Protein AF-T0RHG5-F1 (afdb_monomer)

pLDDT: mean 86.55, std 15.55, range [42.78, 97.81]

Nearest PDB structures (foldseek):
  8ow1-assembly1_CT  TM=6.810E-01  e=7.430E+00  Saccharomyces cerevisiae
  7edc-assembly1_A-2  TM=3.408E-01  e=8.359E+00  Escherichia coli
  7qiu-assembly1_B  TM=2.889E-01  e=5.870E+00  Bacillus subtilis

Structure (mmCIF, N/CA/C/O backbone):
data_AF-T0RHG5-F1
#
_entry.id   AF-T0RHG5-F1
#
loop_
_atom_site.group_PDB
_atom_site.id
_atom_site.type_symbol
_atom_site.label_atom_id
_atom_site.label_alt_id
_atom_site.label_comp_id
_atom_site.label_asym_id
_atom_site.label_entity_id
_atom_site.label_seq_id
_atom_site.pdbx_PDB_ins_code
_atom_site.Cartn_x
_atom_site.Cartn_y
_atom_site.Cartn_z
_atom_site.occupancy
_atom_site.B_iso_or_equiv
_atom_site.auth_seq_id
_atom_site.auth_comp_id
_atom_site.auth_asym_id
_atom_site.auth_atom_id
_atom_site.pdbx_PDB_model_num
ATOM 1 N N . MET A 1 1 ? -21.795 -52.001 3.259 1.00 45.94 1 MET A N 1
ATOM 2 C CA . MET A 1 1 ? -20.773 -51.209 3.973 1.00 45.94 1 MET A CA 1
ATOM 3 C C . MET A 1 1 ? -19.718 -50.776 2.960 1.00 45.94 1 MET A C 1
ATOM 5 O O . MET A 1 1 ? -18.865 -51.575 2.608 1.00 45.94 1 MET A O 1
ATOM 9 N N . ARG A 1 2 ? -19.856 -49.582 2.368 1.00 45.84 2 ARG A N 1
ATOM 10 C CA . ARG A 1 2 ? -18.887 -49.025 1.407 1.00 45.84 2 ARG A CA 1
ATOM 11 C C . ARG A 1 2 ? -18.225 -47.824 2.074 1.00 45.84 2 ARG A C 1
ATOM 13 O O . ARG A 1 2 ? -18.864 -46.796 2.261 1.00 45.84 2 ARG A O 1
ATOM 20 N N . LEU A 1 3 ? -16.987 -48.028 2.509 1.00 46.84 3 LEU A N 1
ATOM 21 C CA . LEU A 1 3 ? -16.139 -47.031 3.147 1.00 46.84 3 LEU A CA 1
ATOM 22 C C . LEU A 1 3 ? -15.627 -46.080 2.049 1.00 46.84 3 LEU A C 1
ATOM 24 O O . LEU A 1 3 ? -14.847 -46.495 1.195 1.00 46.84 3 LEU A O 1
ATOM 28 N N . LEU A 1 4 ? -16.109 -44.838 2.023 1.00 49.97 4 LEU A N 1
ATOM 29 C CA . LEU A 1 4 ? -15.578 -43.783 1.155 1.00 49.97 4 LEU A CA 1
ATOM 30 C C . LEU A 1 4 ? -14.395 -43.125 1.877 1.00 49.97 4 LEU A C 1
ATOM 32 O O . LEU A 1 4 ? -14.592 -42.348 2.809 1.00 49.97 4 LEU A O 1
ATOM 36 N N . LEU A 1 5 ? -13.168 -43.461 1.464 1.00 53.69 5 LEU A N 1
ATOM 37 C CA . LEU A 1 5 ? -11.975 -42.689 1.814 1.00 53.69 5 LEU A CA 1
ATOM 38 C C . LEU A 1 5 ? -12.061 -41.328 1.112 1.00 53.69 5 LEU A C 1
ATOM 40 O O . LEU A 1 5 ? -11.919 -41.245 -0.107 1.00 53.69 5 LEU A O 1
ATOM 44 N N . VAL A 1 6 ? -12.278 -40.263 1.878 1.00 50.53 6 VAL A N 1
ATOM 45 C CA . VAL A 1 6 ? -12.099 -38.891 1.397 1.00 50.53 6 VAL A CA 1
ATOM 46 C C . VAL A 1 6 ? -10.606 -38.576 1.486 1.00 50.53 6 VAL A C 1
ATOM 48 O O . VAL A 1 6 ? -10.069 -38.398 2.578 1.00 50.53 6 VAL A O 1
ATOM 51 N N . LEU A 1 7 ? -9.917 -38.552 0.340 1.00 47.94 7 LEU A N 1
ATOM 52 C CA . LEU A 1 7 ? -8.577 -37.975 0.234 1.00 47.94 7 LEU A CA 1
ATOM 53 C C . LEU A 1 7 ? -8.686 -36.474 0.531 1.00 47.94 7 LEU A C 1
ATOM 55 O O . LEU A 1 7 ? -9.194 -35.712 -0.289 1.00 47.94 7 LEU A O 1
ATOM 59 N N . ALA A 1 8 ? -8.198 -36.040 1.690 1.00 50.03 8 ALA A N 1
ATOM 60 C CA . ALA A 1 8 ? -7.891 -34.636 1.911 1.00 50.03 8 ALA A CA 1
ATOM 61 C C . ALA A 1 8 ? -6.674 -34.286 1.046 1.00 50.03 8 ALA A C 1
ATOM 63 O O . ALA A 1 8 ? -5.541 -34.651 1.364 1.00 50.03 8 ALA A O 1
ATOM 64 N N . ILE A 1 9 ? -6.914 -33.614 -0.078 1.00 49.25 9 ILE A N 1
ATOM 65 C CA . ILE A 1 9 ? -5.855 -32.971 -0.849 1.00 49.25 9 ILE A CA 1
ATOM 66 C C . ILE A 1 9 ? -5.404 -31.785 0.001 1.00 49.25 9 I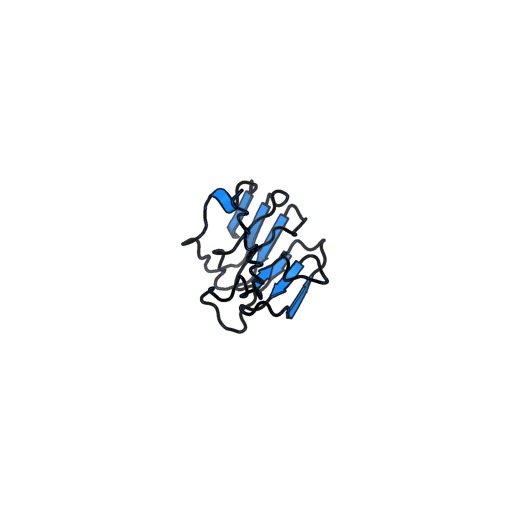LE A C 1
ATOM 68 O O . ILE A 1 9 ? -6.062 -30.750 0.050 1.00 49.25 9 ILE A O 1
ATOM 72 N N . VAL A 1 10 ? -4.311 -31.952 0.742 1.00 52.25 10 VAL A N 1
ATOM 73 C CA . VAL A 1 10 ? -3.620 -30.817 1.351 1.00 52.25 10 VAL A CA 1
ATOM 74 C C . VAL A 1 10 ? -2.875 -30.130 0.215 1.00 52.25 10 VAL A C 1
ATOM 76 O O . VAL A 1 10 ? -1.750 -30.506 -0.116 1.00 52.25 10 VAL A O 1
ATOM 79 N N . GLU A 1 11 ? -3.515 -29.149 -0.419 1.00 43.25 11 GLU A N 1
ATOM 80 C CA . GLU A 1 11 ? -2.830 -28.195 -1.285 1.00 43.25 11 GLU A CA 1
ATOM 81 C C . GLU A 1 11 ? -1.837 -27.421 -0.418 1.00 43.25 11 GLU A C 1
ATOM 83 O O . GLU A 1 11 ? -2.138 -26.400 0.198 1.00 43.25 11 GLU A O 1
ATOM 88 N N . ARG A 1 12 ? -0.610 -27.936 -0.336 1.00 42.78 12 ARG A N 1
ATOM 89 C CA . ARG A 1 12 ? 0.542 -27.132 0.047 1.00 42.78 12 ARG A CA 1
ATOM 90 C C . ARG A 1 12 ? 0.764 -26.130 -1.081 1.00 42.78 12 ARG A C 1
ATOM 92 O O . ARG A 1 12 ? 1.593 -26.361 -1.956 1.00 42.78 12 ARG A O 1
ATOM 99 N N . ALA A 1 13 ? 0.005 -25.037 -1.072 1.00 44.31 13 ALA A N 1
ATOM 100 C CA . ALA A 1 13 ? 0.324 -23.847 -1.837 1.00 44.31 13 ALA A CA 1
ATOM 101 C C . ALA A 1 13 ? 1.667 -23.323 -1.310 1.00 44.31 13 ALA A C 1
ATOM 103 O O . ALA A 1 13 ? 1.730 -22.552 -0.355 1.00 44.31 13 ALA A O 1
ATOM 104 N N . LEU A 1 14 ? 2.769 -23.804 -1.887 1.00 46.50 14 LEU A N 1
ATOM 105 C CA . LEU A 1 14 ? 4.035 -23.090 -1.839 1.00 46.50 14 LEU A CA 1
ATOM 106 C C . LEU A 1 14 ? 3.772 -21.772 -2.566 1.00 46.50 14 LEU A C 1
ATOM 108 O O . LEU A 1 14 ? 3.664 -21.738 -3.790 1.00 46.50 14 LEU A O 1
ATOM 112 N N . GLY A 1 15 ? 3.518 -20.745 -1.755 1.00 54.56 15 GLY A N 1
ATOM 113 C CA . GLY A 1 15 ? 2.922 -19.478 -2.141 1.00 54.56 15 GLY A CA 1
ATOM 114 C C . GLY A 1 15 ? 3.611 -18.845 -3.339 1.00 54.56 15 GLY A C 1
ATOM 115 O O . GLY A 1 15 ? 4.721 -18.326 -3.238 1.00 54.56 15 GLY A O 1
ATOM 116 N N . SER A 1 16 ? 2.915 -18.843 -4.472 1.00 76.69 16 SER A N 1
ATOM 117 C CA . SER A 1 16 ? 3.177 -17.875 -5.526 1.00 76.69 16 SER A CA 1
ATOM 118 C C . SER A 1 16 ? 2.990 -16.484 -4.928 1.00 76.69 16 SER A C 1
ATOM 120 O O . SER A 1 16 ? 1.962 -16.219 -4.300 1.00 76.69 16 SER A O 1
ATOM 122 N N . CYS A 1 17 ? 3.975 -15.607 -5.101 1.00 89.69 17 CYS A N 1
ATOM 123 C CA . CYS A 1 17 ? 3.858 -14.237 -4.631 1.00 89.69 17 CYS A CA 1
ATOM 124 C C . CYS A 1 17 ? 2.585 -13.584 -5.190 1.00 89.69 17 CYS A C 1
ATOM 126 O O . CYS A 1 17 ? 2.372 -13.592 -6.403 1.00 89.69 17 CYS A O 1
ATOM 128 N N . ALA A 1 18 ? 1.772 -12.984 -4.315 1.00 92.56 18 ALA A N 1
ATOM 129 C CA . ALA A 1 18 ? 0.496 -12.353 -4.674 1.00 92.56 18 ALA A CA 1
ATOM 130 C C . ALA A 1 18 ? 0.636 -11.177 -5.661 1.00 92.56 18 ALA A C 1
ATOM 132 O O . ALA A 1 18 ? -0.359 -10.708 -6.216 1.00 92.56 18 ALA A O 1
ATOM 133 N N . TYR A 1 19 ? 1.871 -10.716 -5.858 1.00 93.31 19 TYR A N 1
ATOM 134 C CA . TYR A 1 19 ? 2.246 -9.550 -6.646 1.00 93.31 19 TYR A CA 1
ATOM 135 C C . TYR A 1 19 ? 3.058 -9.894 -7.902 1.00 93.31 19 TYR A C 1
ATOM 137 O O . TYR A 1 19 ? 3.480 -8.984 -8.612 1.00 93.31 19 TYR A O 1
ATOM 145 N N . ALA A 1 20 ? 3.293 -11.181 -8.182 1.00 93.44 20 ALA A N 1
ATOM 146 C CA . ALA A 1 20 ? 4.118 -11.611 -9.314 1.00 93.44 20 ALA A CA 1
ATOM 147 C C . ALA A 1 20 ? 3.464 -11.360 -10.683 1.00 93.44 20 ALA A C 1
ATOM 149 O O . ALA A 1 20 ? 4.162 -11.310 -11.691 1.00 93.44 20 ALA A O 1
ATOM 150 N N . ASP A 1 21 ? 2.138 -11.217 -10.722 1.00 91.81 21 ASP A N 1
ATOM 151 C CA . ASP A 1 21 ? 1.353 -10.924 -11.923 1.00 91.81 21 ASP A CA 1
ATOM 152 C C . ASP A 1 21 ? 1.174 -9.419 -12.178 1.00 91.81 21 ASP A C 1
ATOM 154 O O . ASP A 1 21 ? 0.619 -9.022 -13.205 1.00 91.81 21 ASP A O 1
ATOM 158 N N . LEU A 1 22 ? 1.660 -8.563 -11.274 1.00 88.88 22 LEU A N 1
ATOM 159 C CA . LEU A 1 22 ? 1.719 -7.132 -11.530 1.00 88.88 22 LEU A CA 1
ATOM 160 C C . LEU A 1 22 ? 2.754 -6.867 -12.627 1.00 88.88 22 LEU A C 1
ATOM 162 O O . LEU A 1 22 ? 3.910 -7.269 -12.516 1.00 88.88 22 LEU A O 1
ATOM 166 N N . SER A 1 23 ? 2.348 -6.153 -13.679 1.00 90.12 23 SER A N 1
ATOM 167 C CA . SER A 1 23 ? 3.227 -5.742 -14.785 1.00 90.12 23 SER A CA 1
ATOM 168 C C . SER A 1 23 ? 4.167 -4.601 -14.363 1.00 90.12 23 SER A C 1
ATOM 170 O O . SER A 1 23 ? 4.130 -3.505 -14.915 1.00 90.12 23 SER A O 1
ATOM 172 N N . LEU A 1 24 ? 4.986 -4.854 -13.341 1.00 90.88 24 LEU A N 1
ATOM 173 C CA . LEU A 1 24 ? 5.935 -3.923 -12.737 1.00 90.88 24 LEU A CA 1
ATOM 174 C C . LEU A 1 24 ? 7.376 -4.380 -12.988 1.00 90.88 24 LEU A C 1
ATOM 176 O O . LEU A 1 24 ? 7.648 -5.558 -13.223 1.00 90.88 24 LEU A O 1
ATOM 180 N N . ALA A 1 25 ? 8.329 -3.451 -12.894 1.00 94.69 25 ALA A N 1
ATOM 181 C CA . ALA A 1 25 ? 9.747 -3.795 -12.926 1.00 94.69 25 ALA A CA 1
ATOM 182 C C . ALA A 1 25 ? 10.116 -4.729 -11.757 1.00 94.69 25 ALA A C 1
ATOM 184 O O . ALA A 1 25 ? 9.562 -4.622 -10.665 1.00 94.69 25 ALA A O 1
ATOM 185 N N . ALA A 1 26 ? 11.107 -5.607 -11.935 1.00 93.94 26 ALA A N 1
ATOM 186 C CA . ALA A 1 26 ? 11.520 -6.557 -10.891 1.00 93.94 26 ALA A CA 1
ATOM 187 C C . ALA A 1 26 ? 11.983 -5.879 -9.582 1.00 93.94 26 ALA A C 1
ATOM 189 O O . ALA A 1 26 ? 11.909 -6.469 -8.503 1.00 93.94 26 ALA A O 1
ATOM 190 N N . ASN A 1 27 ? 12.457 -4.635 -9.674 1.00 94.44 27 ASN A N 1
ATOM 191 C CA . ASN A 1 27 ? 12.855 -3.787 -8.555 1.00 94.44 27 ASN A CA 1
ATOM 192 C C . ASN 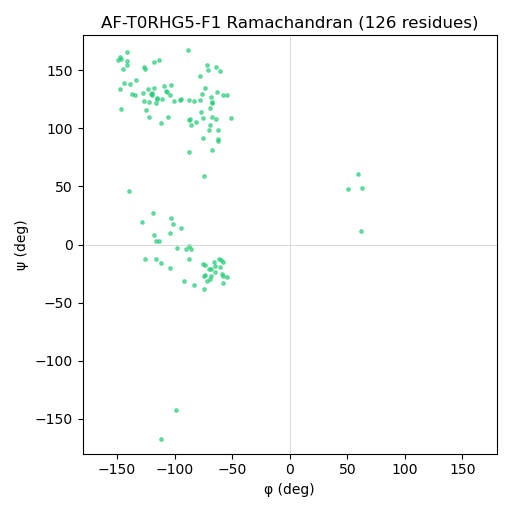A 1 27 ? 11.796 -2.734 -8.187 1.00 94.44 27 ASN A C 1
ATOM 194 O O . ASN A 1 27 ? 12.142 -1.769 -7.511 1.00 94.44 27 ASN A O 1
AT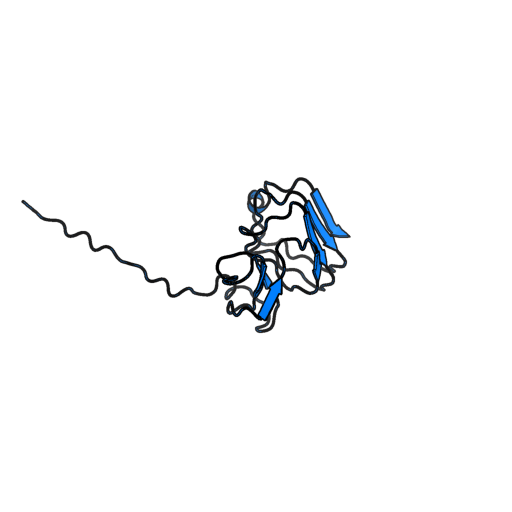OM 198 N N . ALA A 1 28 ? 10.547 -2.888 -8.623 1.00 95.44 28 ALA A N 1
ATOM 199 C CA . ALA A 1 28 ? 9.453 -2.028 -8.193 1.00 95.44 28 ALA A CA 1
ATOM 200 C C . ALA A 1 28 ? 9.193 -2.180 -6.687 1.00 95.44 28 ALA A C 1
ATOM 202 O O . ALA A 1 28 ? 9.518 -3.210 -6.083 1.00 95.44 28 ALA A O 1
ATOM 203 N N . SER A 1 29 ? 8.666 -1.138 -6.061 1.00 96.56 29 SER A N 1
ATOM 204 C CA . SER A 1 29 ? 8.317 -1.092 -4.641 1.00 96.56 29 SER A CA 1
ATOM 205 C C . SER A 1 29 ? 6.811 -1.217 -4.438 1.00 96.56 29 SER A C 1
ATOM 207 O O . SER A 1 29 ? 6.026 -0.464 -5.008 1.00 96.56 29 SER A O 1
ATOM 209 N N . ILE A 1 30 ? 6.395 -2.143 -3.578 1.00 97.50 30 ILE A N 1
ATOM 210 C CA . ILE A 1 30 ? 4.987 -2.376 -3.252 1.00 97.50 30 ILE A CA 1
ATOM 211 C C . ILE A 1 30 ? 4.805 -2.207 -1.747 1.00 97.50 30 ILE A C 1
ATOM 213 O O . ILE A 1 30 ? 5.474 -2.887 -0.967 1.00 97.50 30 ILE A O 1
ATOM 217 N N . LEU A 1 31 ? 3.921 -1.295 -1.343 1.00 97.81 31 LEU A N 1
ATOM 218 C CA . LEU A 1 31 ? 3.563 -1.094 0.060 1.00 97.81 31 LEU A CA 1
ATOM 219 C C . LEU A 1 31 ? 2.501 -2.119 0.460 1.00 97.81 31 LEU A C 1
ATOM 221 O O . LEU A 1 31 ? 1.445 -2.182 -0.176 1.00 97.81 31 LEU A O 1
ATOM 225 N N . VAL A 1 32 ? 2.775 -2.905 1.502 1.00 97.44 32 VAL A N 1
ATOM 226 C CA . VAL A 1 32 ? 1.882 -3.978 1.964 1.00 97.44 32 VAL A CA 1
ATOM 227 C C . VAL A 1 32 ? 1.856 -4.070 3.492 1.00 97.44 32 VAL A C 1
ATOM 229 O O . VAL A 1 32 ? 2.779 -3.627 4.176 1.00 97.44 32 VAL A O 1
ATOM 232 N N . ALA A 1 33 ? 0.788 -4.659 4.019 1.00 97.00 33 ALA A N 1
ATOM 233 C CA . ALA A 1 33 ? 0.602 -5.012 5.425 1.00 97.00 33 ALA A CA 1
ATOM 234 C C . ALA A 1 33 ? -0.070 -6.396 5.517 1.00 97.00 33 ALA A C 1
ATOM 236 O O . ALA A 1 33 ? -1.069 -6.580 6.212 1.00 97.00 33 ALA A O 1
ATOM 237 N N . ASP A 1 34 ? 0.430 -7.354 4.733 1.00 95.19 34 ASP A N 1
ATOM 238 C CA . ASP A 1 34 ? -0.090 -8.720 4.638 1.00 95.19 34 ASP A CA 1
ATOM 239 C C . ASP A 1 34 ? 0.892 -9.753 5.217 1.00 95.19 34 ASP A C 1
ATOM 241 O O . ASP A 1 34 ? 1.873 -9.408 5.877 1.00 95.19 34 ASP A O 1
ATOM 245 N N . ALA A 1 35 ? 0.645 -11.042 4.960 1.00 93.94 35 ALA A N 1
ATOM 246 C CA . ALA A 1 35 ? 1.480 -12.145 5.442 1.00 93.94 35 ALA A CA 1
ATOM 247 C C . ALA A 1 35 ? 2.948 -12.099 4.965 1.00 93.94 35 ALA A C 1
ATOM 249 O O . ALA A 1 35 ? 3.784 -12.819 5.511 1.00 93.94 35 ALA A O 1
ATOM 250 N N . SER A 1 36 ? 3.282 -11.263 3.975 1.00 94.31 36 SER A N 1
ATOM 251 C CA . SER A 1 36 ? 4.665 -11.010 3.558 1.00 94.31 36 SER A CA 1
ATOM 252 C C . SER A 1 36 ? 5.449 -10.244 4.630 1.00 94.31 36 SER A C 1
ATOM 254 O O . SER A 1 36 ? 6.669 -10.388 4.715 1.00 94.31 36 SER A O 1
ATOM 256 N N . CYS A 1 37 ? 4.775 -9.454 5.472 1.00 94.00 37 CYS A N 1
ATOM 257 C CA . CYS A 1 37 ? 5.398 -8.691 6.549 1.00 94.00 37 CYS A CA 1
ATOM 258 C C . CYS A 1 37 ? 5.510 -9.537 7.828 1.00 94.00 37 CYS A C 1
ATOM 260 O O . CYS A 1 37 ? 4.716 -9.428 8.756 1.00 94.00 37 CYS A O 1
ATOM 262 N N . THR A 1 38 ? 6.512 -10.417 7.887 1.00 88.94 38 THR A N 1
ATOM 263 C CA . THR A 1 38 ? 6.632 -11.407 8.975 1.00 88.94 38 THR A CA 1
ATOM 264 C C . THR A 1 38 ? 7.089 -10.829 10.316 1.00 88.94 38 THR A C 1
ATOM 266 O O . THR A 1 38 ? 6.823 -11.418 11.359 1.00 88.94 38 THR A O 1
ATOM 269 N N . THR A 1 39 ? 7.831 -9.721 10.303 1.00 86.44 39 THR A N 1
ATOM 270 C CA . THR A 1 39 ? 8.480 -9.146 11.499 1.00 86.44 39 THR A CA 1
ATOM 271 C C . THR A 1 39 ? 7.964 -7.764 11.872 1.00 86.44 39 THR A C 1
ATOM 273 O O . THR A 1 39 ? 8.268 -7.274 12.957 1.00 86.44 39 THR A O 1
ATOM 276 N N . VAL A 1 40 ? 7.214 -7.123 10.979 1.00 91.44 40 VAL A N 1
ATOM 277 C CA . VAL A 1 40 ? 6.732 -5.747 11.120 1.00 91.44 40 VAL A CA 1
ATOM 278 C C . VAL A 1 40 ? 5.305 -5.640 10.592 1.00 91.44 40 VAL A C 1
ATOM 280 O O . VAL A 1 40 ? 4.920 -6.432 9.740 1.00 91.44 40 VAL A O 1
ATOM 283 N N . PRO A 1 41 ? 4.510 -4.677 11.076 1.00 91.88 41 PRO A N 1
ATOM 284 C CA . PRO A 1 41 ? 3.109 -4.530 10.681 1.00 91.88 41 PRO A CA 1
ATOM 285 C C . PRO A 1 41 ? 2.937 -4.068 9.228 1.00 91.88 41 PRO A C 1
ATOM 287 O O . PRO A 1 41 ? 1.942 -4.400 8.595 1.00 91.88 41 PRO A O 1
ATOM 290 N N . VAL A 1 42 ? 3.895 -3.301 8.703 1.00 97.38 42 VAL A N 1
ATOM 291 C CA . VAL A 1 42 ? 3.873 -2.750 7.344 1.00 97.38 42 VAL A CA 1
ATOM 292 C C . VAL A 1 42 ? 5.271 -2.881 6.756 1.00 97.38 42 VAL A C 1
ATOM 294 O O . VAL A 1 42 ? 6.267 -2.632 7.440 1.00 97.38 42 VAL A O 1
ATOM 297 N N . CYS A 1 43 ? 5.370 -3.272 5.493 1.00 97.50 43 CYS A N 1
ATOM 298 C CA . CYS A 1 43 ? 6.648 -3.493 4.837 1.00 97.50 43 CYS A CA 1
ATOM 299 C C . CYS A 1 43 ? 6.610 -3.127 3.352 1.00 97.50 43 CYS A C 1
ATOM 301 O O . CYS A 1 43 ? 5.555 -3.036 2.722 1.00 97.50 43 CYS A O 1
ATOM 303 N N . GLY A 1 44 ? 7.799 -2.893 2.799 1.00 97.44 44 GLY A N 1
ATOM 304 C CA . GLY A 1 44 ? 8.002 -2.758 1.364 1.00 97.44 44 GLY A CA 1
ATOM 305 C C . GLY A 1 44 ? 8.419 -4.099 0.780 1.00 97.44 44 GLY A C 1
ATOM 306 O O . GLY A 1 44 ? 9.417 -4.679 1.219 1.00 97.44 44 GLY A O 1
ATOM 307 N N . VAL A 1 45 ? 7.694 -4.580 -0.229 1.00 97.31 45 VAL A N 1
ATOM 308 C CA . VAL A 1 45 ? 8.029 -5.811 -0.958 1.00 97.31 45 VAL A CA 1
ATOM 309 C C . VAL A 1 45 ? 8.307 -5.541 -2.431 1.00 97.31 45 VAL A C 1
ATOM 311 O O . VAL A 1 45 ? 7.883 -4.538 -3.004 1.00 97.31 45 VAL A O 1
ATOM 314 N N . ARG A 1 46 ? 9.060 -6.447 -3.051 1.00 96.81 46 ARG A N 1
ATOM 315 C CA . ARG A 1 46 ? 9.228 -6.519 -4.509 1.00 96.81 46 ARG A CA 1
ATOM 316 C C . ARG A 1 46 ? 8.130 -7.396 -5.133 1.00 96.81 46 ARG A C 1
ATOM 318 O O . ARG A 1 46 ? 7.504 -8.164 -4.403 1.00 96.81 46 ARG A O 1
ATOM 325 N N . PRO A 1 47 ? 7.944 -7.399 -6.468 1.00 95.69 47 PRO A N 1
ATOM 326 C CA . PRO A 1 47 ? 6.997 -8.304 -7.138 1.00 95.69 47 PRO A CA 1
ATOM 327 C C . PRO A 1 47 ? 7.241 -9.805 -6.903 1.00 95.69 47 PRO A C 1
ATOM 329 O O . PRO A 1 47 ? 6.366 -10.620 -7.160 1.00 95.69 47 PRO A O 1
ATOM 332 N N . ASN A 1 48 ? 8.412 -10.194 -6.389 1.00 94.25 48 ASN A N 1
ATOM 333 C CA . ASN A 1 48 ? 8.702 -11.562 -5.941 1.00 94.25 48 ASN A CA 1
ATOM 334 C C . ASN A 1 48 ? 8.459 -11.785 -4.431 1.00 94.25 48 ASN A C 1
ATOM 336 O O . ASN A 1 48 ? 8.933 -12.775 -3.880 1.00 94.25 48 ASN A O 1
ATOM 340 N N . CYS A 1 49 ? 7.766 -10.861 -3.759 1.00 93.62 49 CYS A N 1
ATOM 341 C CA . CYS A 1 49 ? 7.439 -10.861 -2.329 1.00 93.62 49 CYS A CA 1
ATOM 342 C C . CYS A 1 49 ? 8.656 -10.818 -1.397 1.00 93.62 49 CYS A C 1
ATOM 344 O O . CYS A 1 49 ? 8.526 -10.986 -0.185 1.00 93.62 49 CYS A O 1
ATOM 346 N N . LYS A 1 50 ? 9.853 -10.541 -1.928 1.00 95.06 50 LYS A N 1
ATOM 347 C CA . LYS A 1 50 ? 11.012 -10.270 -1.086 1.00 95.06 50 LYS A CA 1
ATOM 348 C C . LYS A 1 50 ? 10.811 -8.929 -0.387 1.00 95.06 50 LYS A C 1
ATOM 350 O O . LYS A 1 50 ? 10.753 -7.889 -1.048 1.00 95.06 50 LYS A O 1
ATOM 355 N N . VAL A 1 51 ? 10.754 -8.969 0.940 1.00 95.88 51 VAL A N 1
ATOM 356 C CA . VAL A 1 51 ? 10.784 -7.777 1.791 1.00 95.88 51 VAL A CA 1
ATOM 357 C C . VAL A 1 51 ? 12.126 -7.069 1.606 1.00 95.88 51 VAL A C 1
ATOM 359 O O . VAL A 1 51 ? 13.183 -7.703 1.643 1.00 95.88 51 VAL A O 1
ATOM 362 N N . TYR A 1 52 ? 12.086 -5.759 1.374 1.00 95.50 52 TYR A N 1
ATOM 363 C CA . TYR A 1 52 ? 13.279 -4.915 1.275 1.00 95.50 52 TYR A CA 1
ATOM 364 C C . TYR A 1 52 ? 13.247 -3.716 2.232 1.00 95.50 52 TYR A C 1
ATOM 366 O O . TYR A 1 52 ? 14.282 -3.078 2.400 1.00 95.50 52 TYR A O 1
ATOM 374 N N . ASP A 1 53 ? 12.092 -3.418 2.836 1.00 96.12 53 ASP A N 1
ATOM 375 C CA . ASP A 1 53 ? 11.919 -2.315 3.785 1.00 96.12 53 ASP A CA 1
ATOM 376 C C . ASP A 1 53 ? 10.874 -2.661 4.853 1.00 96.12 53 ASP A C 1
ATOM 378 O O . ASP A 1 53 ? 10.079 -3.589 4.682 1.00 96.12 53 ASP A O 1
ATOM 382 N N . SER A 1 54 ? 10.880 -1.946 5.972 1.00 95.81 54 SER A N 1
ATOM 383 C CA . SER A 1 54 ? 10.057 -2.232 7.148 1.00 95.81 54 SER A CA 1
ATOM 384 C C . SER A 1 54 ? 9.672 -0.949 7.868 1.00 95.81 54 SER A C 1
ATOM 386 O O . SER A 1 54 ? 10.520 -0.100 8.125 1.00 95.81 54 SER A O 1
ATOM 388 N N . PHE A 1 55 ? 8.398 -0.828 8.234 1.00 95.94 55 PHE A N 1
ATOM 389 C CA . PHE A 1 55 ? 7.848 0.408 8.780 1.00 95.94 55 PHE A CA 1
ATOM 390 C C . PHE A 1 55 ? 7.147 0.176 10.116 1.00 95.94 55 PHE A C 1
ATOM 392 O O . PHE A 1 55 ? 6.639 -0.911 10.407 1.00 95.94 55 PHE A O 1
ATOM 399 N N . SER A 1 56 ? 7.131 1.224 10.937 1.00 93.25 56 SER A N 1
ATOM 400 C CA . SER A 1 56 ? 6.422 1.223 12.215 1.00 93.25 56 SER A CA 1
ATOM 401 C C . SER A 1 56 ? 4.903 1.249 12.003 1.00 93.25 56 SER A C 1
ATOM 403 O O . SER A 1 56 ? 4.412 1.807 11.022 1.00 93.25 56 SER A O 1
ATOM 405 N N . SER A 1 57 ? 4.140 0.668 12.933 1.00 89.19 57 SER A N 1
ATOM 406 C CA . SER A 1 57 ? 2.669 0.602 12.861 1.00 89.19 57 SER A CA 1
ATOM 407 C C . SER A 1 57 ? 1.986 1.963 12.937 1.00 89.19 57 SER A C 1
ATOM 409 O O . SER A 1 57 ? 0.843 2.081 12.504 1.00 89.19 57 SER A O 1
ATOM 411 N N . ASP A 1 58 ? 2.635 2.968 13.518 1.00 92.50 58 ASP A N 1
ATOM 412 C CA . ASP A 1 58 ? 2.104 4.322 13.700 1.00 92.50 58 ASP A CA 1
ATOM 413 C C . ASP A 1 58 ? 2.327 5.234 12.482 1.00 92.50 58 ASP A C 1
ATOM 415 O O . ASP A 1 58 ? 1.837 6.364 12.445 1.00 92.50 58 ASP A O 1
ATOM 419 N N . TRP A 1 59 ? 3.023 4.750 11.450 1.00 96.12 59 TRP A N 1
ATOM 420 C CA . TRP A 1 59 ? 3.277 5.530 10.246 1.00 96.12 59 TRP A CA 1
ATOM 421 C C . TRP A 1 59 ? 2.042 5.620 9.351 1.00 96.12 59 TRP A C 1
ATOM 423 O O . TRP A 1 59 ? 1.434 4.621 8.952 1.00 96.12 59 TRP A O 1
ATOM 433 N N . SER A 1 60 ? 1.721 6.855 8.969 1.00 96.56 60 SER A N 1
ATOM 434 C CA . SER A 1 60 ? 0.598 7.203 8.093 1.00 96.56 60 SER A CA 1
ATOM 435 C C . SER A 1 60 ? 1.004 7.823 6.765 1.00 96.56 60 SER A C 1
ATOM 437 O O . SER A 1 60 ? 0.138 8.186 5.974 1.00 96.56 60 SER A O 1
ATOM 439 N N . SER A 1 61 ? 2.305 7.929 6.490 1.00 96.88 61 SER A N 1
ATOM 440 C CA . SER A 1 61 ? 2.821 8.526 5.262 1.00 96.88 61 SER A CA 1
ATOM 441 C C . SER A 1 61 ? 3.962 7.702 4.685 1.00 96.88 61 SER A C 1
ATOM 443 O O . SER A 1 61 ? 4.918 7.375 5.387 1.00 96.88 61 SER A O 1
ATOM 445 N N . TYR A 1 62 ? 3.850 7.387 3.399 1.00 96.56 62 TYR A N 1
ATOM 446 C CA . TYR A 1 62 ? 4.788 6.558 2.655 1.00 96.56 62 TYR A CA 1
ATOM 447 C C . TYR A 1 62 ? 5.113 7.229 1.327 1.00 96.56 62 TYR A C 1
ATOM 449 O O . TYR A 1 62 ? 4.247 7.819 0.681 1.00 96.56 62 TYR A O 1
ATOM 457 N N . VAL A 1 63 ? 6.369 7.141 0.899 1.00 95.50 63 VAL A N 1
ATOM 458 C CA . VAL A 1 63 ? 6.828 7.793 -0.330 1.00 95.50 63 VAL A CA 1
ATOM 459 C C . VAL A 1 63 ? 7.485 6.799 -1.270 1.00 95.50 63 VAL A C 1
ATOM 461 O O . VAL A 1 63 ? 8.120 5.850 -0.820 1.00 95.50 63 VAL A O 1
ATOM 464 N N . ARG A 1 64 ? 7.398 7.075 -2.575 1.00 93.25 64 ARG A N 1
ATOM 465 C CA . ARG A 1 64 ? 8.135 6.358 -3.630 1.00 93.25 64 ARG A CA 1
ATOM 466 C C . ARG A 1 64 ? 7.786 4.865 -3.750 1.00 93.25 64 ARG A C 1
ATOM 468 O O . ARG A 1 64 ? 8.670 4.007 -3.824 1.00 93.25 64 ARG A O 1
ATOM 475 N N . PHE A 1 65 ? 6.486 4.575 -3.785 1.00 95.44 65 PHE A N 1
ATOM 476 C CA . PHE A 1 65 ? 5.945 3.242 -4.056 1.00 95.44 65 PHE A CA 1
ATOM 477 C C . PHE A 1 65 ? 5.321 3.164 -5.450 1.00 95.44 65 PHE A C 1
ATOM 479 O O . PHE A 1 65 ? 4.512 4.016 -5.811 1.00 95.44 65 PHE A O 1
ATOM 486 N N . ASP A 1 66 ? 5.669 2.118 -6.200 1.00 95.19 66 ASP A N 1
ATOM 487 C CA . ASP A 1 66 ? 5.079 1.789 -7.504 1.00 95.19 66 ASP A CA 1
ATOM 488 C C . ASP A 1 66 ? 3.650 1.264 -7.396 1.00 95.19 66 ASP A C 1
ATOM 490 O O . ASP A 1 66 ? 2.829 1.456 -8.299 1.00 95.19 66 ASP A O 1
ATOM 494 N N . ALA A 1 67 ? 3.349 0.576 -6.296 1.00 95.06 67 ALA A N 1
ATOM 495 C CA . ALA A 1 67 ? 2.049 -0.024 -6.076 1.00 95.06 67 ALA A CA 1
ATOM 496 C C . ALA A 1 67 ? 1.664 -0.079 -4.598 1.00 95.06 67 ALA A C 1
ATOM 498 O O . ALA A 1 67 ? 2.513 -0.089 -3.704 1.00 95.06 67 ALA A O 1
ATOM 499 N N . ILE A 1 68 ? 0.358 -0.187 -4.366 1.00 95.38 68 ILE A N 1
ATOM 500 C CA . ILE A 1 68 ? -0.207 -0.557 -3.069 1.00 95.38 68 ILE A CA 1
ATOM 501 C C . ILE A 1 68 ? -0.824 -1.945 -3.212 1.00 95.38 68 ILE A C 1
ATOM 503 O O . ILE A 1 68 ? -1.640 -2.184 -4.106 1.00 95.38 68 ILE A O 1
ATOM 507 N N . GLY A 1 69 ? -0.403 -2.861 -2.345 1.00 95.12 69 GLY A N 1
ATOM 508 C CA . GLY A 1 69 ? -0.941 -4.211 -2.278 1.00 95.12 69 GLY A CA 1
ATOM 509 C C . GLY A 1 69 ? -1.976 -4.370 -1.171 1.00 95.12 69 GLY A C 1
ATOM 510 O O . GLY A 1 69 ? -2.789 -3.486 -0.898 1.00 95.12 69 GLY A O 1
ATOM 511 N N . ASP A 1 70 ? -1.954 -5.529 -0.530 1.00 95.31 70 ASP A N 1
ATOM 512 C CA . ASP A 1 70 ? -2.882 -5.856 0.539 1.00 95.31 70 ASP A CA 1
ATOM 513 C C . ASP A 1 70 ? -2.460 -5.155 1.842 1.00 95.31 70 ASP A C 1
ATOM 515 O O . ASP A 1 70 ? -1.397 -5.431 2.399 1.00 95.31 70 ASP A O 1
ATOM 519 N N . LEU A 1 71 ? -3.286 -4.214 2.309 1.00 95.94 71 LEU A N 1
ATOM 520 C CA . LEU A 1 71 ? -3.097 -3.480 3.559 1.00 95.94 71 LEU A CA 1
ATOM 521 C C . LEU A 1 71 ? -4.017 -3.986 4.679 1.00 95.94 71 LEU A C 1
ATOM 523 O O . LEU A 1 71 ? -4.284 -3.250 5.622 1.00 95.94 71 LEU A O 1
ATOM 527 N N . SER A 1 72 ? -4.516 -5.222 4.617 1.00 94.06 72 SER A N 1
ATOM 528 C CA . SER A 1 72 ? -5.469 -5.738 5.614 1.00 94.06 72 SER A CA 1
ATOM 529 C C . SER A 1 72 ? -4.947 -5.699 7.061 1.00 94.06 72 SER A C 1
ATOM 531 O O . SER A 1 72 ? -5.748 -5.608 7.988 1.00 94.06 72 SER A O 1
ATOM 533 N N . GLY A 1 73 ? -3.626 -5.752 7.274 1.00 94.69 73 GLY A N 1
ATOM 534 C CA . GLY A 1 73 ? -2.987 -5.598 8.587 1.00 94.69 73 GLY A CA 1
ATOM 535 C C . GLY A 1 73 ? -2.672 -4.152 8.992 1.00 94.69 73 GLY A C 1
ATOM 536 O O . GLY A 1 73 ? -2.159 -3.924 10.086 1.00 94.69 73 GLY A O 1
ATOM 537 N N . TYR A 1 74 ? -2.959 -3.168 8.138 1.00 96.00 74 TYR A N 1
ATOM 538 C CA . TYR A 1 74 ? -2.723 -1.756 8.421 1.00 96.00 74 TYR A CA 1
ATOM 539 C C . TYR A 1 74 ? -3.744 -1.220 9.435 1.00 96.00 74 TYR A C 1
ATOM 541 O O . TYR A 1 74 ? -4.941 -1.479 9.338 1.00 96.00 74 TYR A O 1
ATOM 549 N N . THR A 1 75 ? -3.286 -0.467 10.435 1.00 95.56 75 THR A N 1
ATOM 550 C CA . THR A 1 75 ? -4.129 -0.112 11.592 1.00 95.56 75 THR A CA 1
ATOM 551 C C . THR A 1 75 ? -4.497 1.361 11.677 1.00 95.56 75 THR A C 1
ATOM 553 O O . THR A 1 75 ? -5.428 1.700 12.406 1.00 95.56 75 THR A O 1
ATOM 556 N N . GLN A 1 76 ? -3.809 2.242 10.947 1.00 96.69 76 GLN A N 1
ATOM 557 C CA . GLN A 1 76 ? -4.087 3.673 11.030 1.00 96.69 76 GLN A CA 1
ATOM 558 C C . GLN A 1 76 ? -5.342 4.042 10.229 1.00 96.69 76 GLN A C 1
ATOM 560 O O . GLN A 1 76 ? -5.564 3.500 9.143 1.00 96.69 76 GLN A O 1
ATOM 565 N N . PRO A 1 77 ? -6.132 5.018 10.708 1.00 97.19 77 PRO A N 1
ATOM 566 C C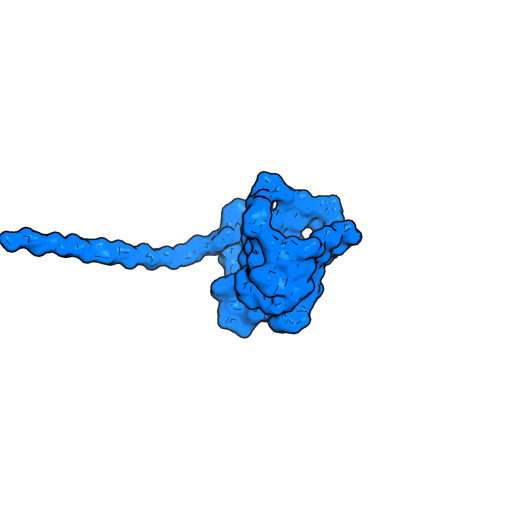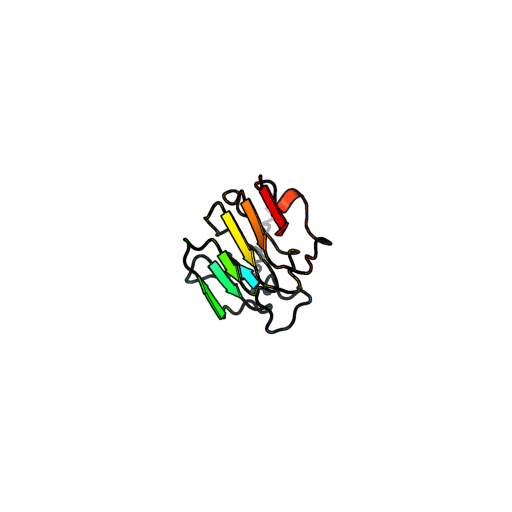A . PRO A 1 77 ? -7.321 5.469 9.991 1.00 97.19 77 PRO A CA 1
ATOM 567 C C . PRO A 1 77 ? -7.004 6.307 8.7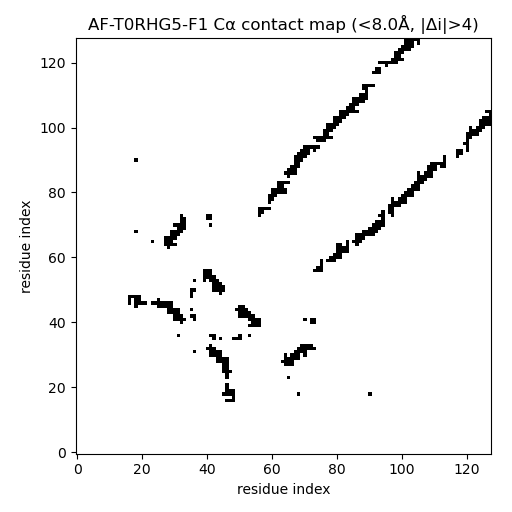49 1.00 97.19 77 PRO A C 1
ATOM 569 O O . PRO A 1 77 ? -7.855 6.479 7.878 1.00 97.19 77 PRO A O 1
ATOM 572 N N . ASN A 1 78 ? -5.774 6.821 8.662 1.00 97.31 78 ASN A N 1
ATOM 573 C CA . ASN A 1 78 ? -5.319 7.691 7.590 1.00 97.31 78 ASN A CA 1
ATOM 574 C C . ASN A 1 78 ? -4.095 7.084 6.911 1.00 97.31 78 ASN A C 1
ATOM 576 O O . ASN A 1 78 ? -3.139 6.717 7.593 1.00 97.31 78 ASN A O 1
ATOM 580 N N . LEU A 1 79 ? -4.094 7.081 5.581 1.00 97.31 79 LEU A N 1
ATOM 581 C CA . LEU A 1 79 ? -2.944 6.716 4.765 1.00 97.31 79 LEU A CA 1
ATOM 582 C C . LEU A 1 79 ? -2.645 7.817 3.751 1.00 97.31 79 LEU A C 1
ATOM 584 O O . LEU A 1 79 ? -3.522 8.248 3.006 1.00 97.31 79 LEU A O 1
ATOM 588 N N . THR A 1 80 ? -1.386 8.234 3.695 1.00 97.44 80 THR A N 1
ATOM 589 C CA . THR A 1 80 ? -0.836 9.100 2.656 1.00 97.44 80 THR A CA 1
ATOM 590 C C . THR A 1 80 ? 0.217 8.331 1.874 1.00 97.44 80 THR A C 1
ATOM 592 O O . THR A 1 80 ? 1.171 7.816 2.456 1.00 97.44 80 THR A O 1
ATOM 595 N N . VAL A 1 81 ? 0.065 8.266 0.555 1.00 96.12 81 VAL A N 1
ATOM 596 C CA . VAL A 1 81 ? 1.094 7.747 -0.353 1.00 96.12 81 VAL A CA 1
ATOM 597 C C . VAL A 1 81 ? 1.484 8.854 -1.313 1.00 96.12 81 VAL A C 1
ATOM 599 O O . VAL A 1 81 ? 0.613 9.494 -1.903 1.00 96.12 81 VAL A O 1
ATOM 602 N N . ALA A 1 82 ? 2.787 9.112 -1.436 1.00 93.56 82 ALA A N 1
ATOM 603 C CA . ALA A 1 82 ? 3.251 10.290 -2.149 1.00 93.56 82 ALA A CA 1
ATOM 604 C C . ALA A 1 82 ? 4.509 10.113 -3.007 1.00 93.56 82 ALA A C 1
ATOM 606 O O . ALA A 1 82 ? 5.292 9.173 -2.848 1.00 93.56 82 ALA A O 1
ATOM 607 N N . ASN A 1 83 ? 4.735 11.111 -3.866 1.00 88.06 83 ASN A N 1
ATOM 608 C CA . ASN A 1 83 ? 5.961 11.323 -4.637 1.00 88.06 83 ASN A CA 1
ATOM 609 C C . ASN A 1 83 ? 6.306 10.154 -5.567 1.00 88.06 83 ASN A C 1
ATOM 611 O O . ASN A 1 83 ? 7.375 9.546 -5.441 1.00 88.06 83 ASN A O 1
ATOM 615 N N . TRP A 1 84 ? 5.411 9.849 -6.507 1.00 88.56 84 TRP A N 1
ATOM 616 C CA . TRP A 1 84 ? 5.663 8.835 -7.529 1.00 88.56 84 TRP A CA 1
ATOM 617 C C . TRP A 1 84 ? 5.028 9.188 -8.875 1.00 88.56 84 TRP A C 1
ATOM 619 O O . TRP A 1 84 ? 4.007 9.863 -8.939 1.00 88.56 84 TRP A O 1
ATOM 629 N N . SER A 1 85 ? 5.623 8.738 -9.979 1.00 87.50 85 SER A N 1
ATOM 630 C CA . SER A 1 85 ? 5.120 9.067 -11.319 1.00 87.50 85 SER A CA 1
ATOM 631 C C . SER A 1 85 ? 3.852 8.289 -11.678 1.00 87.50 85 SER A C 1
ATOM 633 O O . SER A 1 85 ? 2.954 8.834 -12.318 1.00 87.50 85 SER A O 1
ATOM 635 N N . THR A 1 86 ? 3.752 7.013 -11.300 1.00 90.19 86 THR A N 1
ATOM 636 C CA . THR A 1 86 ? 2.590 6.167 -11.613 1.00 90.19 86 THR A CA 1
ATOM 637 C C . THR A 1 86 ? 2.308 5.173 -10.501 1.00 90.19 86 THR A C 1
ATOM 639 O O . THR A 1 86 ? 3.120 4.287 -10.266 1.00 90.19 86 THR A O 1
ATOM 642 N N . LEU A 1 87 ? 1.147 5.286 -9.855 1.00 92.94 87 LEU A N 1
ATOM 643 C CA . LEU A 1 87 ? 0.744 4.394 -8.769 1.00 92.94 87 LEU A CA 1
ATOM 644 C C . LEU A 1 87 ? -0.247 3.324 -9.251 1.00 92.94 87 LEU A C 1
ATOM 646 O O . LEU A 1 87 ? -1.317 3.645 -9.774 1.00 92.94 87 LEU A O 1
ATOM 650 N N . THR A 1 88 ? 0.106 2.056 -9.036 1.00 92.56 88 THR A N 1
ATOM 651 C CA . THR A 1 88 ? -0.719 0.886 -9.377 1.00 92.56 88 THR A CA 1
ATOM 652 C C . THR A 1 88 ? -1.526 0.416 -8.170 1.00 92.56 88 THR A C 1
ATOM 654 O O . THR A 1 88 ? -0.957 0.091 -7.128 1.00 92.56 88 THR A O 1
ATOM 657 N N . LEU A 1 89 ? -2.851 0.328 -8.314 1.00 92.12 89 LEU A N 1
ATOM 658 C CA . LEU A 1 89 ? -3.770 0.004 -7.209 1.00 92.12 89 LEU A CA 1
ATOM 659 C C . LEU A 1 89 ? -4.555 -1.304 -7.412 1.00 92.12 89 LEU A C 1
ATOM 661 O O . LEU A 1 89 ? -5.443 -1.627 -6.633 1.00 92.12 89 LEU A O 1
ATOM 665 N N . VAL A 1 90 ? -4.223 -2.088 -8.440 1.00 90.12 90 VAL A N 1
ATOM 666 C CA . VAL A 1 90 ? -4.975 -3.290 -8.861 1.00 90.12 90 VAL A CA 1
ATOM 667 C C . VAL A 1 90 ? -5.118 -4.351 -7.761 1.00 90.12 90 VAL A C 1
ATOM 669 O O . VAL A 1 90 ? -6.118 -5.062 -7.697 1.00 90.12 90 VAL A O 1
ATOM 672 N N . LYS A 1 91 ? -4.114 -4.481 -6.889 1.00 91.62 91 LYS A N 1
ATOM 673 C CA . LYS A 1 91 ? -4.107 -5.445 -5.775 1.00 91.62 91 LYS A CA 1
ATOM 674 C C . LYS A 1 91 ? -4.389 -4.775 -4.429 1.00 91.62 91 LYS A C 1
ATOM 676 O O . LYS A 1 91 ? -4.225 -5.418 -3.394 1.00 91.62 91 LYS A O 1
ATOM 681 N N . MET A 1 92 ? -4.803 -3.507 -4.439 1.00 93.12 92 MET A N 1
ATOM 682 C CA . MET A 1 92 ? -5.017 -2.736 -3.226 1.00 93.12 92 MET A CA 1
ATOM 683 C C . MET A 1 92 ? -6.205 -3.288 -2.447 1.00 93.12 92 MET A C 1
ATOM 685 O O . MET A 1 92 ? -7.332 -3.315 -2.943 1.00 93.12 92 MET A O 1
ATOM 689 N N . LYS A 1 93 ? -5.960 -3.681 -1.198 1.00 93.56 93 LYS A N 1
ATOM 690 C CA . LYS A 1 93 ? -7.024 -3.974 -0.234 1.00 93.56 93 LYS A CA 1
ATOM 691 C C . LYS A 1 93 ? -6.868 -3.065 0.959 1.00 93.56 93 LYS A C 1
ATOM 693 O O . LYS A 1 93 ? -5.775 -2.971 1.506 1.00 93.56 93 LYS A O 1
ATOM 698 N N . LEU A 1 94 ? -7.955 -2.408 1.341 1.00 93.56 94 LEU A N 1
ATOM 699 C CA . LEU A 1 94 ? -7.969 -1.507 2.480 1.00 93.56 94 LEU A CA 1
ATOM 700 C C . LEU A 1 94 ? -8.632 -2.184 3.680 1.00 93.56 94 LEU A C 1
ATOM 702 O O . LEU A 1 94 ? -9.666 -2.836 3.514 1.00 93.56 94 LEU A O 1
ATOM 706 N N . PRO A 1 95 ? -8.066 -2.036 4.886 1.00 93.62 95 PRO A N 1
ATOM 707 C CA . PRO A 1 95 ? -8.715 -2.501 6.096 1.00 93.62 95 PRO A CA 1
ATOM 708 C C . PRO A 1 95 ? -9.906 -1.584 6.419 1.00 93.62 95 PRO A C 1
ATOM 710 O O . PRO A 1 95 ? -9.887 -0.399 6.078 1.00 93.62 95 PRO A O 1
ATOM 713 N N . PRO A 1 96 ? -10.929 -2.080 7.132 1.00 93.06 96 PRO A N 1
ATOM 714 C CA . PRO A 1 96 ? -12.103 -1.280 7.491 1.00 93.06 96 PRO A CA 1
ATOM 715 C C . PRO A 1 96 ? -11.786 -0.122 8.449 1.00 93.06 96 PRO A C 1
ATOM 717 O O . PRO A 1 96 ? -12.608 0.767 8.635 1.00 93.06 96 PRO A O 1
ATOM 720 N N . THR A 1 97 ? -10.611 -0.143 9.080 1.00 93.62 97 THR A N 1
ATOM 721 C CA . THR A 1 97 ? -10.114 0.930 9.943 1.00 93.62 97 THR A CA 1
ATOM 722 C C . THR A 1 97 ? -9.668 2.157 9.156 1.00 93.62 97 THR A C 1
ATOM 724 O O . THR A 1 97 ? -9.707 3.251 9.710 1.00 93.62 97 THR A O 1
ATOM 727 N N . LEU A 1 98 ? -9.252 1.995 7.894 1.00 95.69 98 LEU A N 1
ATOM 728 C CA . LEU A 1 98 ? -8.735 3.074 7.060 1.00 95.69 98 LEU A CA 1
ATOM 729 C C . LEU A 1 98 ? -9.896 3.778 6.358 1.00 95.69 98 LEU A C 1
ATOM 731 O O . LEU A 1 98 ? -10.492 3.249 5.421 1.00 95.69 98 LEU A O 1
ATOM 735 N N . THR A 1 99 ? -10.191 4.994 6.810 1.00 96.81 99 THR A N 1
ATOM 736 C CA . THR A 1 99 ? -11.304 5.809 6.310 1.00 96.81 99 THR A CA 1
ATOM 737 C C . THR A 1 99 ? -10.842 6.929 5.383 1.00 96.81 99 THR A C 1
ATOM 739 O O . THR A 1 99 ? -11.633 7.426 4.584 1.00 96.81 99 THR A O 1
ATOM 742 N N . LYS A 1 100 ? -9.560 7.315 5.447 1.00 97.25 100 LYS A N 1
ATOM 743 C CA . LYS A 1 100 ? -8.996 8.402 4.640 1.00 97.25 100 LYS A CA 1
ATOM 744 C C . LYS A 1 100 ? -7.759 7.967 3.862 1.00 97.25 100 LYS A C 1
ATOM 746 O O . LYS A 1 100 ? -6.748 7.576 4.450 1.00 97.25 100 LYS A O 1
ATOM 751 N N . LEU A 1 101 ? -7.811 8.142 2.542 1.00 95.56 101 LEU A N 1
ATOM 752 C CA . LEU A 1 101 ? -6.689 7.934 1.627 1.00 95.56 101 LEU A CA 1
ATOM 753 C C . LEU A 1 101 ? -6.284 9.256 0.964 1.00 95.56 101 LEU A C 1
ATOM 755 O O . LEU A 1 101 ? -7.104 9.934 0.350 1.00 95.56 101 LEU A O 1
ATOM 759 N N . THR A 1 102 ? -5.006 9.611 1.066 1.00 96.56 102 THR A N 1
ATOM 760 C CA . THR A 1 102 ? -4.407 10.761 0.378 1.00 96.56 102 THR A CA 1
ATOM 761 C C . THR A 1 102 ? -3.350 10.273 -0.602 1.00 96.56 102 THR A C 1
ATOM 763 O O . THR A 1 102 ? -2.373 9.635 -0.212 1.00 96.56 102 THR A O 1
ATOM 766 N N . LEU A 1 103 ? -3.526 10.600 -1.875 1.00 94.44 103 LEU A N 1
ATOM 767 C CA . LEU A 1 103 ? -2.556 10.377 -2.938 1.00 94.44 103 LEU A CA 1
ATOM 768 C C . LEU A 1 103 ? -1.933 11.730 -3.283 1.00 94.44 103 LEU A C 1
ATOM 770 O O . LEU A 1 103 ? -2.627 12.596 -3.810 1.00 94.44 103 LEU A O 1
ATOM 774 N N . SER A 1 104 ? -0.660 11.935 -2.934 1.00 95.31 104 SER A N 1
ATOM 775 C CA . SER A 1 104 ? -0.018 13.253 -3.039 1.00 95.31 104 SER A CA 1
ATOM 776 C C . SER A 1 104 ? 1.170 13.285 -3.994 1.00 95.31 104 SER A C 1
ATOM 778 O O . SER A 1 104 ? 2.050 12.428 -3.936 1.00 95.31 104 SER A O 1
ATOM 780 N N . ASN A 1 105 ? 1.245 14.299 -4.855 1.00 94.19 105 ASN A N 1
ATOM 781 C CA . ASN A 1 105 ? 2.301 14.447 -5.856 1.00 94.19 105 ASN A CA 1
ATOM 782 C C . ASN A 1 105 ? 2.477 13.158 -6.681 1.00 94.19 105 ASN A C 1
ATOM 784 O O . ASN A 1 105 ? 3.578 12.614 -6.826 1.00 94.19 105 ASN A O 1
ATOM 788 N N . ILE A 1 106 ? 1.342 12.632 -7.146 1.00 90.12 106 ILE A N 1
ATOM 789 C CA . ILE A 1 106 ? 1.274 11.492 -8.053 1.00 90.12 106 ILE A CA 1
ATOM 790 C C . ILE A 1 106 ? 0.884 12.025 -9.426 1.00 90.12 106 ILE A C 1
ATOM 792 O O . ILE A 1 106 ? -0.039 12.826 -9.538 1.00 90.12 106 ILE A O 1
ATOM 796 N N . SER A 1 107 ? 1.603 11.641 -10.482 1.00 89.44 107 SER A N 1
ATOM 797 C CA . SER A 1 107 ? 1.278 12.131 -11.833 1.00 89.44 107 SER A CA 1
ATOM 798 C C . SER A 1 107 ? 0.166 11.316 -12.491 1.00 89.44 107 SER A C 1
ATOM 800 O O . SER A 1 107 ? -0.650 11.867 -13.227 1.00 89.44 107 SER A O 1
ATOM 802 N N . LYS A 1 108 ? 0.126 10.005 -12.234 1.00 86.44 108 LYS A N 1
ATOM 803 C CA . LYS A 1 108 ? -0.856 9.080 -12.804 1.00 86.44 108 LYS A CA 1
ATOM 804 C C . LYS A 1 108 ? -1.253 8.008 -11.792 1.00 86.44 108 LYS A C 1
ATOM 806 O O . LYS A 1 108 ? -0.398 7.436 -11.120 1.00 86.44 108 LYS A O 1
ATOM 811 N N . VAL A 1 109 ? -2.539 7.680 -11.749 1.00 85.44 109 VAL A N 1
ATOM 812 C CA . VAL A 1 109 ? -3.066 6.529 -11.004 1.00 85.44 109 VAL A CA 1
ATOM 813 C C . VAL A 1 109 ? -3.750 5.597 -11.989 1.00 85.44 109 VAL A C 1
ATOM 815 O O . VAL A 1 109 ? -4.553 6.045 -12.808 1.00 85.44 109 VAL A O 1
ATOM 818 N N . ASP A 1 110 ? -3.420 4.309 -11.927 1.00 81.75 110 ASP A N 1
ATOM 819 C CA . ASP A 1 110 ? -4.125 3.295 -12.706 1.00 81.75 110 ASP A CA 1
ATOM 820 C C . ASP A 1 110 ? -5.351 2.788 -11.936 1.00 81.75 110 ASP A C 1
ATOM 822 O O . ASP A 1 110 ? -5.229 2.062 -10.946 1.00 81.75 110 ASP A O 1
ATOM 826 N N . LEU A 1 111 ? -6.535 3.195 -12.403 1.00 76.25 111 LEU A N 1
ATOM 827 C CA . LEU A 1 111 ? -7.833 2.809 -11.843 1.00 76.25 111 LEU A CA 1
ATOM 828 C C . LEU A 1 111 ? -8.495 1.647 -12.606 1.00 76.25 111 LEU A C 1
ATOM 830 O O . LEU A 1 111 ? -9.574 1.206 -12.219 1.00 76.25 111 LEU A O 1
ATOM 834 N N . SER A 1 112 ? -7.887 1.159 -13.694 1.00 73.19 112 SER A N 1
ATOM 835 C CA . SER A 1 112 ? 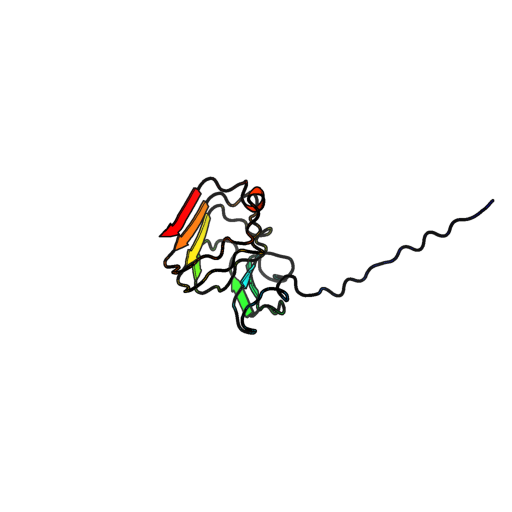-8.552 0.290 -14.680 1.00 73.19 112 SER A CA 1
ATOM 836 C C . SER A 1 112 ? -8.993 -1.076 -14.143 1.00 73.19 112 SER A C 1
ATOM 838 O O . SER A 1 112 ? -9.863 -1.711 -14.736 1.00 73.19 112 SER A O 1
ATOM 840 N N . ALA A 1 113 ? -8.439 -1.511 -13.011 1.00 69.00 113 ALA A N 1
ATOM 841 C CA . ALA A 1 113 ? -8.771 -2.785 -12.379 1.00 69.00 113 ALA A CA 1
ATOM 842 C C . ALA A 1 113 ? -9.133 -2.660 -10.889 1.00 69.00 113 ALA A C 1
ATOM 844 O O . ALA A 1 113 ? -9.100 -3.652 -10.160 1.00 69.00 113 ALA A O 1
ATOM 845 N N . ILE A 1 114 ? -9.489 -1.457 -10.428 1.00 74.25 114 ILE A N 1
ATOM 846 C CA . ILE A 1 114 ? -9.957 -1.258 -9.052 1.00 74.25 114 ILE A CA 1
ATOM 847 C C . ILE A 1 114 ? -11.406 -1.720 -8.954 1.00 74.25 114 ILE A C 1
ATOM 849 O O . ILE A 1 114 ? -12.274 -1.245 -9.687 1.00 74.25 114 ILE A O 1
ATOM 853 N N . GLN A 1 115 ? -11.684 -2.638 -8.031 1.00 69.38 115 GLN A N 1
ATOM 854 C CA . GLN A 1 115 ? -13.057 -3.045 -7.759 1.00 69.38 115 GLN A CA 1
ATOM 855 C C . GLN A 1 115 ? -13.668 -2.108 -6.718 1.00 69.38 115 GLN A C 1
ATOM 857 O O . GLN A 1 115 ? -13.146 -1.974 -5.615 1.00 69.38 115 GLN A O 1
ATOM 862 N N . ALA A 1 116 ? -14.806 -1.490 -7.046 1.00 61.97 116 ALA A N 1
ATOM 863 C CA . ALA A 1 116 ? -15.454 -0.475 -6.207 1.00 61.97 116 ALA A CA 1
ATOM 864 C C . ALA A 1 116 ? -15.740 -0.934 -4.760 1.00 61.97 116 ALA A C 1
ATOM 866 O O . ALA A 1 116 ? -15.748 -0.122 -3.840 1.00 61.97 116 ALA A O 1
ATOM 867 N N . THR A 1 117 ? -15.944 -2.234 -4.535 1.00 60.00 117 THR A N 1
ATOM 868 C CA . THR A 1 117 ? -16.200 -2.808 -3.204 1.00 60.00 117 THR A CA 1
ATOM 869 C C . THR A 1 117 ? -14.957 -2.905 -2.321 1.00 60.00 117 THR A C 1
ATOM 871 O O . THR A 1 117 ? -15.097 -3.053 -1.111 1.00 60.00 117 THR A O 1
ATOM 874 N N . GLN A 1 118 ? -13.747 -2.803 -2.879 1.00 72.56 118 GLN A N 1
ATOM 875 C CA . GLN A 1 118 ? -12.504 -2.936 -2.111 1.00 72.56 118 GLN A CA 1
ATOM 876 C C . GLN A 1 118 ? -12.271 -1.774 -1.142 1.00 72.56 118 GLN A C 1
ATOM 878 O O . GLN A 1 118 ? -11.502 -1.926 -0.194 1.00 72.56 118 GLN A O 1
ATOM 883 N N . TRP A 1 119 ? -12.909 -0.623 -1.370 1.00 87.12 119 TRP A N 1
ATOM 884 C CA . TRP A 1 119 ? -12.683 0.613 -0.614 1.00 87.12 119 TRP A CA 1
ATOM 885 C C . TRP A 1 119 ? -13.939 1.102 0.112 1.00 87.12 119 TRP A C 1
ATOM 887 O O . TRP A 1 119 ? -14.089 2.291 0.368 1.00 87.12 119 TRP A O 1
ATOM 897 N N . SER A 1 120 ? -14.853 0.194 0.461 1.00 86.19 120 SER A N 1
ATOM 898 C CA . SER A 1 120 ? -16.156 0.545 1.046 1.00 86.19 120 SER A CA 1
ATOM 899 C C . SER A 1 120 ? -16.082 1.300 2.379 1.00 86.19 120 SER A C 1
ATOM 901 O O . SER A 1 120 ? -17.069 1.906 2.780 1.00 86.19 120 SER A O 1
ATOM 903 N 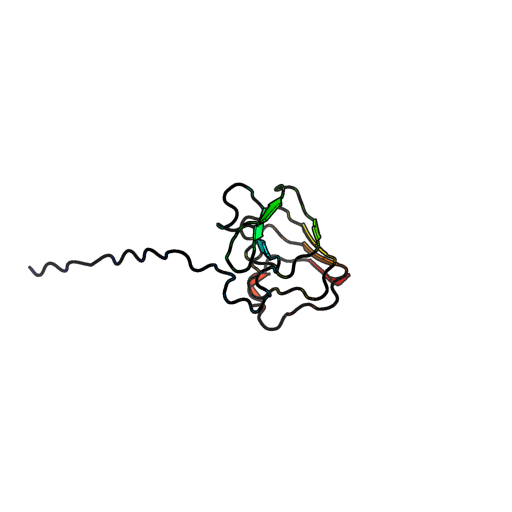N . ALA A 1 121 ? -14.948 1.232 3.082 1.00 90.00 121 ALA A N 1
ATOM 904 C CA . ALA A 1 121 ? -14.719 1.950 4.335 1.00 90.00 121 ALA A CA 1
ATOM 905 C C . ALA A 1 121 ? -14.171 3.375 4.139 1.00 90.00 121 ALA A C 1
ATOM 907 O O . ALA A 1 121 ? -14.174 4.154 5.092 1.00 90.00 121 ALA A O 1
ATOM 908 N N . LEU A 1 122 ? -13.715 3.732 2.929 1.00 91.06 122 LEU A N 1
ATOM 909 C CA . LEU A 1 122 ? -13.245 5.085 2.656 1.00 91.06 122 LEU A CA 1
ATOM 910 C C . LEU A 1 122 ? -14.410 6.070 2.708 1.00 91.06 122 LEU A C 1
ATOM 912 O O . LEU A 1 122 ? -15.370 5.965 1.946 1.00 91.06 122 LEU A O 1
ATOM 916 N N . THR A 1 123 ? -14.278 7.065 3.575 1.00 92.94 123 THR A N 1
ATOM 917 C CA . THR A 1 123 ? -15.123 8.259 3.588 1.00 92.94 123 THR A CA 1
ATOM 918 C C . THR A 1 123 ? -14.508 9.367 2.747 1.00 92.94 123 THR A C 1
ATOM 920 O O . THR A 1 123 ? -15.235 10.139 2.127 1.00 92.94 123 THR A O 1
ATOM 923 N N . ASP A 1 124 ? -13.173 9.415 2.685 1.00 93.38 124 ASP A N 1
ATOM 924 C CA . ASP A 1 124 ? -12.429 10.489 2.041 1.00 93.38 124 ASP A CA 1
ATOM 925 C C . ASP A 1 124 ? -11.301 9.953 1.149 1.00 93.38 124 ASP A C 1
ATOM 927 O O . ASP A 1 124 ? -10.436 9.184 1.585 1.00 93.38 124 ASP A O 1
ATOM 931 N N . LEU A 1 125 ? -11.272 10.428 -0.099 1.00 90.88 125 LEU A N 1
ATOM 932 C CA . LEU A 1 125 ? -10.190 10.211 -1.057 1.00 90.88 125 LEU A CA 1
ATOM 933 C C . LEU A 1 125 ? -9.694 11.567 -1.567 1.00 90.88 125 LE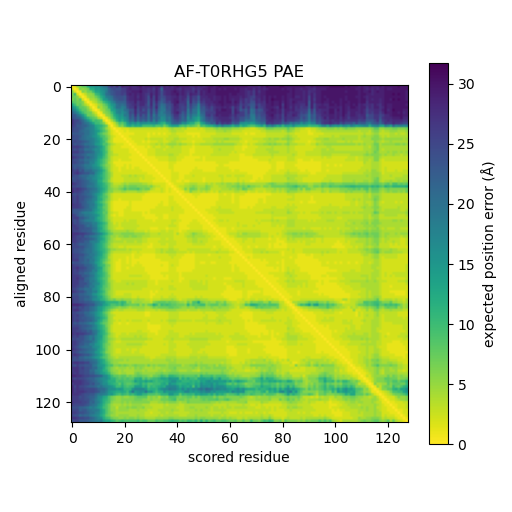U A C 1
ATOM 935 O O . LEU A 1 125 ? -10.430 12.288 -2.237 1.00 90.88 125 LEU A O 1
ATOM 939 N N . TYR A 1 126 ? -8.439 11.898 -1.272 1.00 92.00 126 TYR A N 1
ATOM 940 C CA . TYR A 1 126 ? -7.791 13.123 -1.737 1.00 92.00 126 TYR A CA 1
ATOM 941 C C . TYR A 1 126 ? -6.732 12.810 -2.790 1.00 92.00 126 TYR A C 1
ATOM 943 O O . TYR A 1 126 ? -5.921 11.902 -2.612 1.00 92.00 126 TYR A O 1
ATOM 951 N N . TYR A 1 127 ? -6.714 13.608 -3.855 1.00 89.19 127 TYR A N 1
ATOM 952 C CA . TYR A 1 127 ? -5.667 13.624 -4.872 1.00 89.19 127 TYR A CA 1
ATOM 953 C C . TYR A 1 127 ? -5.095 15.042 -4.941 1.00 89.19 127 TYR A C 1
ATOM 955 O O . TYR A 1 127 ? -5.821 15.960 -5.330 1.00 89.19 127 TYR A O 1
ATOM 963 N N . VAL A 1 128 ? -3.855 15.232 -4.476 1.00 86.69 128 VAL A N 1
ATOM 964 C CA . VAL A 1 128 ? -3.255 16.555 -4.188 1.00 86.69 128 VAL A CA 1
ATOM 965 C C . VAL A 1 128 ? -1.849 16.727 -4.733 1.00 86.69 128 VAL A C 1
ATOM 967 O O . VAL A 1 128 ? -1.073 15.749 -4.724 1.00 86.69 128 VAL A O 1
#

Organism: Saprolegnia diclina (strain VS20) (NCBI:txid1156394)

Secondary structure (DSSP, 8-state):
-----------------TTTTS---TT--EEE-STT-SSSSEEEE-TT--EEEEE-TT--EEES-SEE-B-TT---SEEEEEEEEEEE-TT-B--TT--EEEEEEEEEEE-TT--GGGGTT-SEEEE-

Radius of gyration: 17.24 Å; Cα contacts (8 Å, |Δi|>4): 279; chains: 1; bounding box: 34×68×28 Å

Sequence (128 aa):
MRLLLVLAIVERALGSCAYADLSLAANASILVADASCTTVPVCGVRPNCKVYDSFSSDWSSYVRFDAIGDLSGYTQPNLTVANWSTLTLVKMKLPPTLTKLTLSNISKVDLSAIQATQWSALTDLYYV

Foldseek 3Di:
DDDDDDPPPPPPCPDQQPQLPPPDDQPAWEWEQDPLQPPARIFIAGSRSDTDGHDHLPDQEEERHQEYAYNQSRQAQHHEYEDEAEYEYLRHADHLSHAYYEYYHYNYYDPPRDDPVRNVSHPYYHYD

Mean predicted aligned error: 7.47 Å

Solvent-accessible surface area (backbone atoms only — not comparable to full-atom values): 7254 Å² total; per-residue (Å²): 139,84,86,79,82,77,82,80,79,77,80,77,72,79,72,73,44,94,42,56,85,52,97,62,58,80,85,37,35,28,44,31,10,42,89,74,35,81,90,38,51,26,24,30,24,26,36,76,49,49,69,80,47,77,43,65,66,87,65,42,70,47,68,60,44,42,26,39,32,39,24,64,56,46,69,48,44,46,43,34,44,28,58,32,68,51,37,39,38,62,60,44,34,62,23,78,57,32,28,35,42,34,42,30,57,56,76,39,71,55,63,92,60,56,58,79,75,46,52,72,46,49,80,42,81,45,81,85